Protein AF-A0A0J1IBG5-F1 (afdb_monomer)

Structure (mmCIF, N/CA/C/O backbone):
data_AF-A0A0J1IBG5-F1
#
_entry.id   AF-A0A0J1IBG5-F1
#
loop_
_atom_site.group_PDB
_atom_site.id
_atom_site.type_symbol
_atom_site.label_atom_id
_atom_site.label_alt_id
_atom_site.label_comp_id
_atom_site.label_asym_id
_atom_site.label_entity_id
_atom_site.label_seq_id
_atom_site.pdbx_PDB_ins_code
_atom_site.Cartn_x
_atom_site.Cartn_y
_atom_site.Cartn_z
_atom_site.occupancy
_atom_site.B_iso_or_equiv
_atom_site.auth_seq_id
_atom_site.auth_comp_id
_atom_site.auth_asym_id
_atom_site.auth_atom_id
_atom_site.pdbx_PDB_model_num
ATOM 1 N N . MET A 1 1 ? 32.475 -2.549 -9.356 1.00 56.16 1 MET A N 1
ATOM 2 C CA . MET A 1 1 ? 31.114 -1.977 -9.440 1.00 56.16 1 MET A CA 1
ATOM 3 C C . MET A 1 1 ? 31.208 -0.717 -10.282 1.00 56.16 1 MET A C 1
ATOM 5 O O . MET A 1 1 ? 31.954 0.177 -9.889 1.00 56.16 1 MET A O 1
ATOM 9 N N . LYS A 1 2 ? 30.618 -0.692 -11.485 1.00 68.44 2 LYS A N 1
ATOM 10 C CA . LYS A 1 2 ? 30.787 0.444 -12.408 1.00 68.44 2 LYS A CA 1
ATOM 11 C C . LYS A 1 2 ? 29.977 1.631 -11.880 1.00 68.44 2 LYS A C 1
ATOM 13 O O . LYS A 1 2 ? 28.939 1.453 -11.259 1.00 68.44 2 LYS A O 1
ATOM 18 N N . GLU A 1 3 ? 30.463 2.847 -12.093 1.00 68.50 3 GLU A N 1
ATOM 19 C CA . GLU A 1 3 ? 29.833 4.090 -11.615 1.00 68.50 3 GLU A CA 1
ATOM 20 C C . GLU A 1 3 ? 28.378 4.246 -12.105 1.00 68.50 3 GLU A C 1
ATOM 22 O O . GLU A 1 3 ? 27.511 4.722 -11.375 1.00 68.50 3 GLU A O 1
ATOM 27 N N . MET A 1 4 ? 28.099 3.706 -13.294 1.00 61.09 4 MET A N 1
ATOM 28 C CA . MET A 1 4 ? 26.768 3.578 -13.893 1.00 61.09 4 MET A CA 1
ATOM 29 C C . MET A 1 4 ? 25.803 2.727 -13.046 1.00 61.09 4 MET A C 1
ATOM 31 O O . MET A 1 4 ? 24.652 3.113 -12.877 1.00 61.09 4 MET A O 1
ATOM 35 N N . ASP A 1 5 ? 26.281 1.636 -12.430 1.00 73.75 5 ASP A N 1
ATOM 36 C CA . ASP A 1 5 ? 25.459 0.787 -11.553 1.00 73.75 5 ASP A CA 1
ATOM 37 C C . ASP A 1 5 ? 25.047 1.541 -10.283 1.00 73.75 5 ASP A C 1
ATOM 39 O O . ASP A 1 5 ? 23.931 1.382 -9.793 1.00 73.75 5 ASP A O 1
ATOM 43 N N . ARG A 1 6 ? 25.934 2.398 -9.752 1.00 76.19 6 ARG A N 1
ATOM 44 C CA . ARG A 1 6 ? 25.647 3.202 -8.554 1.00 76.19 6 ARG A CA 1
ATOM 45 C C . ARG A 1 6 ? 24.558 4.236 -8.805 1.00 76.19 6 ARG A C 1
ATOM 47 O O . ARG A 1 6 ? 23.672 4.368 -7.967 1.00 76.19 6 ARG A O 1
ATOM 54 N N . LYS A 1 7 ? 24.594 4.918 -9.952 1.00 76.19 7 LYS A N 1
ATOM 55 C CA . LYS A 1 7 ? 23.573 5.907 -10.319 1.00 76.19 7 LYS A CA 1
ATOM 56 C C . LYS A 1 7 ? 22.189 5.263 -10.456 1.00 76.19 7 LYS A C 1
ATOM 58 O O . LYS A 1 7 ? 21.232 5.742 -9.863 1.00 76.19 7 LYS A O 1
ATOM 63 N N . THR A 1 8 ? 22.102 4.117 -11.130 1.00 79.62 8 THR A N 1
ATOM 64 C CA . THR A 1 8 ? 20.835 3.384 -11.282 1.00 79.62 8 THR A CA 1
ATOM 65 C C . THR A 1 8 ? 20.303 2.822 -9.960 1.00 79.62 8 THR A C 1
ATOM 67 O O . THR A 1 8 ? 19.092 2.727 -9.771 1.00 79.62 8 THR A O 1
ATOM 70 N N . ILE A 1 9 ? 21.177 2.412 -9.035 1.00 77.06 9 ILE A N 1
ATOM 71 C CA . ILE A 1 9 ? 20.753 1.990 -7.691 1.00 77.06 9 ILE A CA 1
ATOM 72 C C . ILE A 1 9 ? 20.205 3.184 -6.903 1.00 77.06 9 ILE A C 1
ATOM 74 O O 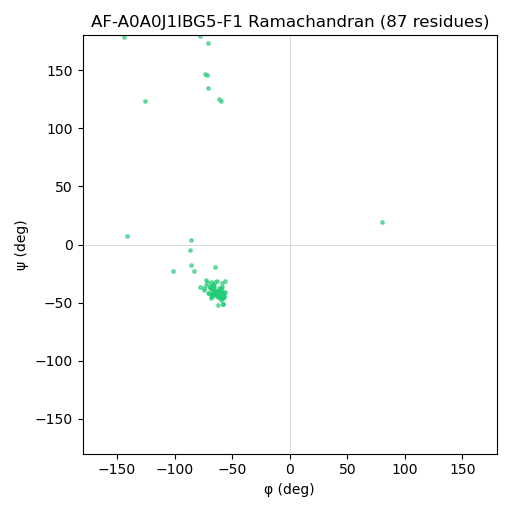. ILE A 1 9 ? 19.163 3.051 -6.267 1.00 77.06 9 ILE A O 1
ATOM 78 N N . GLN A 1 10 ? 20.870 4.337 -6.979 1.00 76.56 10 GLN A N 1
ATOM 79 C CA . GLN A 1 10 ? 20.442 5.560 -6.306 1.00 76.56 10 GLN A CA 1
ATOM 80 C C . GLN A 1 10 ? 19.049 6.007 -6.777 1.00 76.56 10 GLN A C 1
ATOM 82 O O . GLN A 1 10 ? 18.165 6.189 -5.947 1.00 76.56 10 GLN A O 1
ATOM 87 N N . GLU A 1 11 ? 18.818 6.048 -8.092 1.00 79.88 11 GLU A N 1
ATOM 88 C CA . GLU A 1 11 ? 17.514 6.393 -8.687 1.00 79.88 11 GLU A CA 1
ATOM 89 C C . GLU A 1 11 ? 16.393 5.444 -8.217 1.00 79.88 11 GLU A C 1
ATOM 91 O O . GLU A 1 11 ? 15.290 5.873 -7.891 1.00 79.88 11 GLU A O 1
ATOM 96 N N . LYS A 1 12 ? 16.668 4.134 -8.110 1.00 72.62 12 LYS A N 1
ATOM 97 C CA . LYS A 1 12 ? 15.689 3.161 -7.586 1.00 72.62 12 LYS A CA 1
ATOM 98 C C . LYS A 1 12 ? 15.354 3.402 -6.115 1.00 72.62 12 LYS A C 1
ATOM 100 O O . LYS A 1 12 ? 14.204 3.237 -5.718 1.00 72.62 12 LYS A O 1
ATOM 105 N N . LEU A 1 13 ? 16.351 3.746 -5.301 1.00 75.06 13 LEU A N 1
ATOM 106 C CA . LEU A 1 13 ? 16.151 4.031 -3.880 1.00 75.06 13 LEU A CA 1
ATOM 107 C C . LEU A 1 13 ? 15.370 5.331 -3.669 1.00 75.06 13 LEU A C 1
ATOM 109 O O . LEU A 1 13 ? 14.534 5.392 -2.770 1.00 75.06 13 LEU A O 1
ATOM 113 N N . GLU A 1 14 ? 15.620 6.343 -4.498 1.00 81.19 14 GLU A N 1
ATOM 114 C CA . GLU A 1 14 ? 14.874 7.604 -4.505 1.00 81.19 14 GLU A CA 1
ATOM 115 C C . GLU A 1 14 ? 13.403 7.366 -4.852 1.00 81.19 14 GLU A C 1
ATOM 117 O O . GLU A 1 14 ? 12.545 7.678 -4.026 1.00 81.19 14 GLU A O 1
ATOM 122 N N . ASN A 1 15 ? 13.114 6.672 -5.958 1.00 77.00 15 ASN A N 1
ATOM 123 C CA . ASN A 1 15 ? 11.742 6.319 -6.346 1.00 77.00 15 ASN A CA 1
ATOM 124 C C . ASN A 1 15 ? 11.005 5.533 -5.246 1.00 77.00 15 ASN A C 1
ATOM 126 O O . ASN A 1 15 ? 9.839 5.791 -4.947 1.00 77.00 15 ASN A O 1
ATOM 130 N N . PHE A 1 16 ? 11.691 4.592 -4.589 1.00 79.69 16 PHE A N 1
ATOM 131 C CA . PHE A 1 16 ? 11.106 3.829 -3.486 1.00 79.69 16 PHE A CA 1
ATOM 132 C C . PHE A 1 16 ? 10.823 4.694 -2.246 1.00 79.69 16 PHE A C 1
ATOM 134 O O . PHE A 1 16 ? 9.830 4.486 -1.544 1.00 79.69 16 PHE A O 1
ATOM 141 N N . ASN A 1 17 ? 11.685 5.667 -1.945 1.00 81.94 17 ASN A N 1
ATOM 142 C CA . ASN A 1 17 ? 11.458 6.597 -0.841 1.00 81.94 17 ASN A CA 1
ATOM 143 C C . ASN A 1 17 ? 10.302 7.555 -1.140 1.00 81.94 17 ASN A C 1
ATOM 145 O O . ASN A 1 17 ? 9.459 7.745 -0.266 1.00 81.94 17 ASN A O 1
ATOM 149 N N . GLU A 1 18 ? 10.212 8.080 -2.362 1.00 79.75 18 GLU A N 1
ATOM 150 C CA . GLU A 1 18 ? 9.077 8.894 -2.811 1.00 79.75 18 GLU A CA 1
ATOM 151 C C . GLU A 1 18 ? 7.759 8.129 -2.678 1.00 79.75 18 GLU A C 1
ATOM 153 O O . GLU A 1 18 ? 6.786 8.645 -2.123 1.00 79.75 18 GLU A O 1
ATOM 158 N N . PHE A 1 19 ? 7.755 6.860 -3.087 1.00 78.88 19 PHE A N 1
ATOM 159 C CA . PHE A 1 19 ? 6.605 5.980 -2.936 1.00 78.88 19 PHE A CA 1
ATOM 160 C C . PHE A 1 19 ? 6.172 5.820 -1.463 1.00 78.88 19 PHE A C 1
ATOM 162 O O . PHE A 1 19 ? 4.991 5.969 -1.133 1.00 78.88 19 PHE A O 1
ATOM 169 N N . LYS A 1 20 ? 7.114 5.584 -0.539 1.00 80.12 20 LYS A N 1
ATOM 170 C CA . LYS A 1 20 ? 6.804 5.517 0.903 1.00 80.12 20 LYS A CA 1
ATOM 171 C C . LYS A 1 20 ? 6.264 6.842 1.442 1.00 80.12 20 LYS A C 1
ATOM 173 O O . LYS A 1 20 ? 5.312 6.828 2.220 1.00 80.12 20 LYS A O 1
ATOM 178 N N . SER A 1 21 ? 6.838 7.973 1.032 1.00 80.62 21 SER A N 1
ATOM 179 C CA . SER A 1 21 ? 6.361 9.302 1.430 1.00 80.62 21 SER A CA 1
ATOM 180 C C . SER A 1 21 ? 4.939 9.563 0.936 1.00 80.62 21 SER A C 1
ATOM 182 O O . SER A 1 21 ? 4.106 10.049 1.702 1.00 80.62 21 SER A O 1
ATOM 184 N N . TYR A 1 22 ? 4.626 9.172 -0.302 1.00 76.19 22 TYR A N 1
ATOM 185 C CA . TYR A 1 22 ? 3.268 9.229 -0.833 1.00 76.19 22 TYR A CA 1
ATOM 186 C C . TYR A 1 22 ? 2.297 8.419 0.035 1.00 76.19 22 TYR A C 1
ATOM 188 O O . TYR A 1 22 ? 1.293 8.970 0.494 1.00 76.19 22 TYR A O 1
ATOM 196 N N . LEU A 1 23 ? 2.614 7.154 0.336 1.00 73.88 23 LEU A N 1
ATOM 197 C CA . LEU A 1 23 ? 1.779 6.319 1.207 1.00 73.88 23 LEU A CA 1
ATOM 198 C C . LEU A 1 23 ? 1.585 6.937 2.595 1.00 73.88 23 LEU A C 1
ATOM 200 O O . LEU A 1 23 ? 0.458 7.000 3.090 1.00 73.88 23 LEU A O 1
ATOM 204 N N . SER A 1 24 ? 2.671 7.417 3.205 1.00 76.38 24 SER A N 1
ATOM 205 C CA . SER A 1 24 ? 2.647 8.023 4.537 1.00 76.38 24 SER A CA 1
ATOM 206 C C . SER A 1 24 ? 1.734 9.249 4.566 1.00 76.38 24 SER A C 1
ATOM 208 O O . SER A 1 24 ? 0.843 9.323 5.410 1.00 76.38 24 SER A O 1
ATOM 210 N N . SER A 1 25 ? 1.825 10.125 3.556 1.00 73.88 25 SER A N 1
ATOM 211 C CA . SER A 1 25 ? 0.963 11.310 3.440 1.00 73.88 25 SER A CA 1
ATOM 212 C C . SER A 1 25 ? -0.531 10.962 3.377 1.00 73.88 25 SER A C 1
ATOM 214 O O . SER A 1 25 ? -1.364 11.658 3.956 1.00 73.88 25 SER A O 1
ATOM 216 N N . LYS A 1 26 ? -0.900 9.854 2.717 1.00 68.56 26 LYS A N 1
ATOM 217 C CA . LYS A 1 26 ? -2.298 9.402 2.639 1.00 68.56 26 LYS A CA 1
ATOM 218 C C . LYS A 1 26 ? -2.791 8.827 3.966 1.00 68.56 26 LYS A C 1
ATOM 220 O O . LYS A 1 26 ? -3.955 9.017 4.314 1.00 68.56 26 LYS A O 1
ATOM 225 N N . ILE A 1 27 ? -1.916 8.160 4.714 1.00 68.75 27 ILE A N 1
ATOM 226 C CA . ILE A 1 27 ? -2.224 7.594 6.033 1.00 68.75 27 ILE A CA 1
ATOM 227 C C . ILE A 1 27 ? -2.308 8.690 7.104 1.00 68.75 27 ILE A C 1
ATOM 229 O O . ILE A 1 27 ? -3.193 8.636 7.959 1.00 68.75 27 ILE A O 1
ATOM 233 N N . GLU A 1 28 ? -1.439 9.702 7.056 1.00 68.25 28 GLU A N 1
ATOM 234 C CA . GLU A 1 28 ? -1.455 10.844 7.979 1.00 68.25 28 GLU A CA 1
ATOM 235 C C . GLU A 1 28 ? -2.768 11.627 7.921 1.00 68.25 28 GLU A C 1
ATOM 237 O O . GLU A 1 28 ? -3.294 12.008 8.966 1.00 68.25 28 GLU A O 1
ATOM 242 N N . VAL A 1 29 ? -3.362 11.787 6.732 1.00 66.12 29 VAL A N 1
ATOM 243 C CA . VAL A 1 29 ? -4.704 12.381 6.590 1.00 66.12 29 VAL A CA 1
ATOM 244 C C . VAL A 1 29 ? -5.742 11.595 7.399 1.00 66.12 29 VAL A C 1
ATOM 246 O O . VAL A 1 29 ? -6.557 12.201 8.088 1.00 66.12 29 VAL A O 1
ATOM 249 N N . GLY A 1 30 ? -5.690 10.259 7.382 1.00 65.06 30 GLY A N 1
ATOM 250 C CA . GLY A 1 30 ? -6.574 9.414 8.192 1.00 65.06 30 GLY A CA 1
ATOM 251 C C . GLY A 1 30 ? -6.324 9.557 9.698 1.00 65.06 30 GLY A C 1
ATOM 252 O O . GLY A 1 30 ? -7.271 9.686 10.473 1.00 65.06 30 GLY A O 1
ATOM 253 N N . LYS A 1 31 ? -5.053 9.608 10.120 1.00 63.41 31 LYS A N 1
ATOM 254 C CA . LYS A 1 31 ? -4.676 9.802 11.534 1.00 63.41 31 LYS A CA 1
ATOM 255 C C . LYS A 1 31 ? -5.145 11.154 12.075 1.00 63.41 31 LYS A C 1
ATOM 257 O O . LYS A 1 31 ? -5.692 11.210 13.173 1.00 63.41 31 LYS A O 1
ATOM 262 N N . ASN A 1 32 ? -4.980 12.224 11.297 1.00 64.25 32 ASN A N 1
ATOM 263 C CA . ASN A 1 32 ? -5.373 13.584 11.681 1.00 64.25 32 ASN A CA 1
ATOM 264 C C . ASN A 1 32 ? -6.892 13.743 11.856 1.00 64.25 32 ASN A C 1
ATOM 266 O O . ASN A 1 32 ? -7.337 14.660 12.541 1.00 64.25 32 ASN A O 1
ATOM 270 N N . LEU A 1 33 ? -7.687 12.834 11.285 1.00 66.31 33 LEU A N 1
ATOM 271 C CA . LEU A 1 33 ? -9.136 12.761 11.480 1.00 66.31 33 LEU A CA 1
ATOM 272 C C . LEU A 1 33 ? -9.547 11.943 12.723 1.00 66.31 33 LEU A C 1
ATOM 274 O O . LEU A 1 33 ? -10.739 11.754 12.952 1.00 66.31 33 LEU A O 1
ATOM 278 N N . GLY A 1 34 ? -8.590 11.467 13.532 1.00 65.12 34 GLY A N 1
ATOM 279 C CA . GLY A 1 34 ? -8.851 10.733 14.777 1.00 65.12 34 GLY A CA 1
ATOM 280 C C . GLY A 1 34 ? -9.189 9.252 14.587 1.00 65.12 34 GLY A C 1
ATOM 281 O O . GLY A 1 34 ? -9.783 8.648 15.477 1.00 65.12 34 GLY A O 1
ATOM 282 N N . MET A 1 35 ? -8.836 8.671 13.436 1.00 72.81 35 MET A N 1
ATOM 283 C CA . MET A 1 35 ? -9.138 7.274 13.117 1.00 72.81 35 MET A CA 1
ATOM 284 C C . MET A 1 35 ? -8.295 6.287 13.938 1.00 72.81 35 MET A C 1
ATOM 286 O O . MET A 1 35 ? -7.073 6.425 14.033 1.00 72.81 35 MET A O 1
ATOM 290 N N . ASP A 1 36 ? -8.935 5.251 14.485 1.00 68.75 36 ASP A N 1
ATOM 291 C CA . ASP A 1 36 ? -8.250 4.124 15.123 1.00 68.75 36 ASP A CA 1
ATOM 292 C C . ASP A 1 36 ? -7.534 3.215 14.097 1.00 68.75 36 ASP A C 1
ATOM 294 O O . ASP A 1 36 ? -7.643 3.385 12.881 1.00 68.75 36 ASP A O 1
ATOM 298 N N . LYS A 1 37 ? -6.759 2.228 14.569 1.00 62.41 37 LYS A N 1
ATOM 299 C CA . LYS A 1 37 ? -5.968 1.336 13.694 1.00 62.41 37 LYS A CA 1
ATOM 300 C C . LYS A 1 37 ? -6.814 0.556 12.682 1.00 62.41 37 LYS A C 1
ATOM 302 O O . LYS A 1 37 ? -6.332 0.285 11.584 1.00 62.41 37 LYS A O 1
ATOM 307 N N . GLU A 1 38 ? -8.041 0.188 13.031 1.00 66.19 38 GLU A N 1
ATOM 308 C CA . GLU A 1 38 ? -8.929 -0.565 12.145 1.00 66.19 38 GLU A CA 1
ATOM 309 C C . GLU A 1 38 ? -9.558 0.358 11.093 1.00 66.19 38 GLU A C 1
ATOM 311 O O . GLU A 1 38 ? -9.663 0.008 9.916 1.00 66.19 38 GLU A O 1
ATOM 316 N N . GLN A 1 39 ? -9.876 1.590 11.482 1.00 67.25 39 GLN A N 1
ATOM 317 C CA . GLN A 1 39 ? -10.306 2.652 10.578 1.00 67.25 39 GLN A CA 1
ATOM 318 C C . GLN A 1 39 ? -9.182 3.090 9.624 1.00 67.25 39 GLN A C 1
ATOM 320 O O . GLN A 1 39 ? -9.441 3.348 8.445 1.00 67.25 39 GLN A O 1
ATOM 325 N N . LEU A 1 40 ? -7.926 3.099 10.083 1.00 65.12 40 LEU A N 1
ATOM 326 C CA . LEU A 1 40 ? -6.749 3.315 9.236 1.00 65.12 40 LEU A CA 1
ATOM 327 C C . LEU A 1 40 ? -6.556 2.176 8.232 1.00 65.12 40 LEU A C 1
ATOM 329 O O . LEU A 1 40 ? -6.268 2.454 7.072 1.00 65.12 40 LEU A O 1
ATOM 333 N N . ALA A 1 41 ? -6.769 0.919 8.629 1.00 62.56 41 ALA A N 1
ATOM 334 C CA . ALA A 1 41 ? -6.710 -0.222 7.714 1.00 62.56 41 ALA A CA 1
ATOM 335 C C . ALA A 1 41 ? -7.797 -0.147 6.627 1.00 62.56 41 ALA A C 1
ATOM 337 O O . ALA A 1 41 ? -7.488 -0.283 5.446 1.00 62.56 41 ALA A O 1
ATOM 338 N N . LYS A 1 42 ? -9.041 0.190 6.994 1.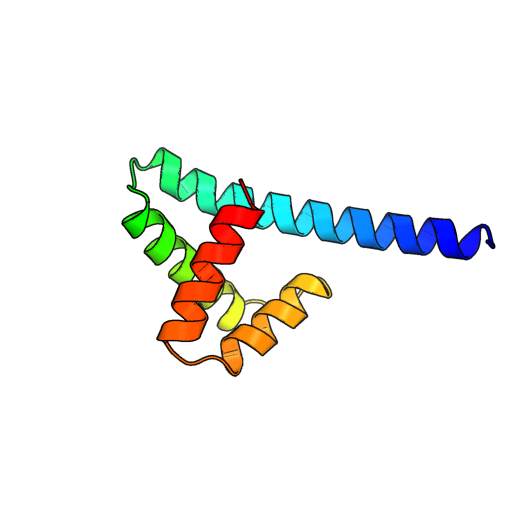00 64.56 42 LYS A N 1
ATOM 339 C CA . LYS A 1 42 ? -10.133 0.440 6.029 1.00 64.56 42 LYS A CA 1
ATOM 340 C C . LYS A 1 42 ? -9.855 1.643 5.121 1.00 64.56 42 LYS A C 1
ATOM 342 O O . LYS A 1 42 ? -10.280 1.684 3.968 1.00 64.56 42 LYS A O 1
ATOM 347 N N . SER A 1 43 ? -9.129 2.641 5.621 1.00 62.88 43 SER A N 1
ATOM 348 C CA . SER A 1 43 ? -8.697 3.792 4.819 1.00 62.88 43 SER A CA 1
ATOM 349 C C . SER A 1 43 ? -7.553 3.422 3.876 1.00 62.88 43 SER A C 1
ATOM 351 O O . SER A 1 43 ? -7.552 3.853 2.727 1.00 62.88 43 SER A O 1
ATOM 353 N N . ALA A 1 44 ? -6.630 2.562 4.308 1.00 63.50 44 ALA A N 1
ATOM 354 C CA . ALA A 1 44 ? -5.584 1.993 3.468 1.00 63.50 44 ALA A CA 1
ATOM 355 C C . ALA A 1 44 ? -6.158 1.077 2.379 1.00 63.50 44 ALA A C 1
ATOM 357 O O . ALA A 1 44 ? -5.688 1.136 1.249 1.00 63.50 44 ALA A O 1
ATOM 358 N N . GLU A 1 45 ? -7.223 0.321 2.658 1.00 61.53 45 GLU A N 1
ATOM 359 C CA . GLU A 1 45 ? -7.992 -0.390 1.627 1.00 61.53 45 GLU A CA 1
ATOM 360 C C . GLU A 1 45 ? -8.607 0.563 0.604 1.00 61.53 45 GLU A C 1
ATOM 362 O O . GLU A 1 45 ? -8.587 0.272 -0.587 1.00 61.53 45 GLU A O 1
ATOM 367 N N . LYS A 1 46 ? -9.116 1.726 1.032 1.00 62.69 46 LYS A N 1
ATOM 368 C CA . LYS A 1 46 ? -9.604 2.757 0.104 1.00 62.69 46 LYS A CA 1
ATOM 369 C C . LYS A 1 46 ? -8.476 3.397 -0.704 1.00 62.69 46 LYS A C 1
ATOM 371 O O . LYS A 1 46 ? -8.682 3.661 -1.881 1.00 62.69 46 LYS A O 1
ATOM 376 N N . VAL A 1 47 ? -7.299 3.629 -0.119 1.00 59.75 47 VAL A N 1
ATOM 377 C CA . VAL A 1 47 ? -6.121 4.171 -0.826 1.00 59.75 47 VAL A CA 1
ATOM 378 C C . VAL A 1 47 ? -5.572 3.156 -1.829 1.00 59.75 47 VAL A C 1
ATOM 380 O O . VAL A 1 47 ? -5.309 3.504 -2.976 1.00 59.75 47 VAL A O 1
ATOM 383 N N . ALA A 1 48 ? -5.462 1.890 -1.437 1.00 57.59 48 ALA A N 1
ATOM 384 C CA . ALA A 1 48 ? -5.038 0.815 -2.322 1.00 57.59 48 ALA A CA 1
ATOM 385 C C . ALA A 1 48 ? -6.100 0.499 -3.392 1.00 57.59 48 ALA A C 1
ATOM 387 O O . ALA A 1 48 ? -5.764 0.296 -4.554 1.00 57.59 48 ALA A O 1
ATOM 388 N N . GLY A 1 49 ? -7.387 0.585 -3.049 1.00 57.84 49 GLY A N 1
ATOM 389 C CA . GLY A 1 49 ? -8.496 0.549 -4.003 1.00 57.84 49 GLY A CA 1
ATOM 390 C C . GLY A 1 49 ? -8.516 1.750 -4.956 1.00 57.84 49 GLY A C 1
ATOM 391 O O . GLY A 1 49 ? -8.899 1.603 -6.112 1.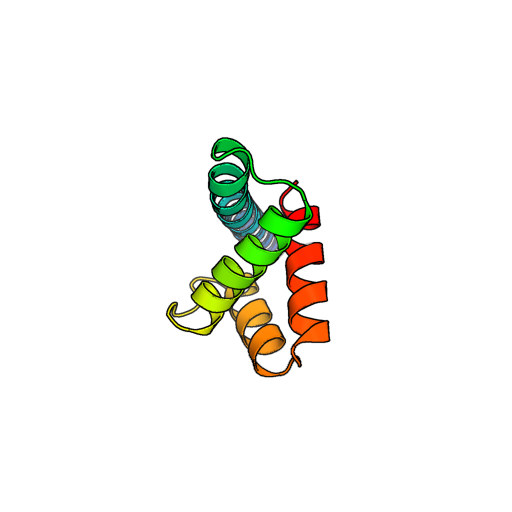00 57.84 49 GLY A O 1
ATOM 392 N N . TYR A 1 50 ? -8.065 2.928 -4.516 1.00 53.84 50 TYR A N 1
ATOM 393 C CA . TYR A 1 50 ? -7.897 4.112 -5.362 1.00 53.84 50 TYR A CA 1
ATOM 394 C C . TYR A 1 50 ? -6.716 3.950 -6.335 1.00 53.84 50 TYR A C 1
ATOM 396 O O . TYR A 1 50 ? -6.864 4.254 -7.518 1.00 53.84 50 TYR A O 1
ATOM 404 N N . LEU A 1 51 ? -5.591 3.387 -5.874 1.00 56.41 51 LEU A N 1
ATOM 405 C CA . LEU A 1 51 ? -4.458 2.990 -6.726 1.00 56.41 51 LEU A CA 1
ATOM 406 C C . LEU A 1 51 ? -4.857 1.918 -7.755 1.00 56.41 51 LEU A C 1
ATOM 408 O O . LEU A 1 51 ? -4.422 1.960 -8.905 1.00 56.41 51 LEU A O 1
ATOM 412 N N . ALA A 1 52 ? -5.717 0.977 -7.363 1.00 55.22 52 ALA A N 1
ATOM 413 C CA . ALA A 1 52 ? -6.194 -0.081 -8.245 1.00 55.22 52 ALA A CA 1
ATOM 414 C C . ALA A 1 52 ? -7.179 0.409 -9.318 1.00 55.22 52 ALA A C 1
ATOM 416 O O . ALA A 1 52 ? -7.193 -0.149 -10.413 1.00 55.22 52 ALA A O 1
ATOM 417 N N . ASN A 1 53 ? -7.995 1.425 -9.015 1.00 55.31 53 ASN A N 1
ATOM 418 C CA . ASN A 1 53 ? -9.104 1.829 -9.883 1.00 55.31 53 ASN A CA 1
ATOM 419 C C . ASN A 1 53 ? -8.842 3.069 -10.756 1.00 55.31 53 ASN A C 1
ATOM 421 O O . ASN A 1 53 ? -9.539 3.208 -11.753 1.00 55.31 53 ASN A O 1
ATOM 425 N N . ASN A 1 54 ? -7.910 3.974 -10.414 1.00 51.59 54 ASN A N 1
ATOM 426 C CA . ASN A 1 54 ? -7.868 5.307 -11.051 1.00 51.59 54 ASN A CA 1
ATOM 427 C C . ASN A 1 54 ? -6.477 5.899 -11.361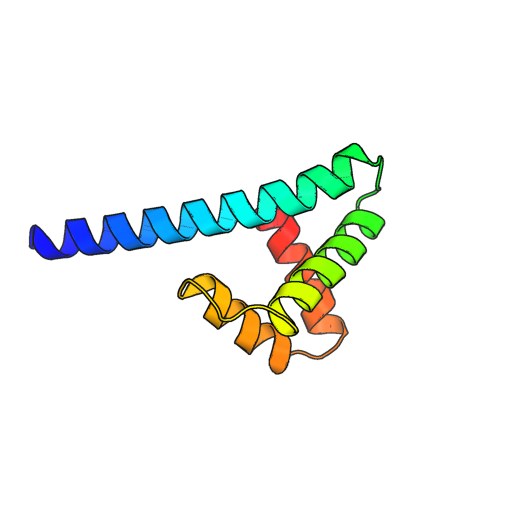 1.00 51.59 54 ASN A C 1
ATOM 429 O O . ASN A 1 54 ? -6.412 7.061 -11.760 1.00 51.59 54 ASN A O 1
ATOM 433 N N . ALA A 1 55 ? -5.368 5.168 -11.205 1.00 56.06 55 ALA A N 1
ATOM 434 C CA . ALA A 1 55 ? -4.034 5.711 -11.488 1.00 56.06 55 ALA A CA 1
ATOM 435 C C . ALA A 1 55 ? -3.256 4.835 -12.482 1.00 56.06 55 ALA A C 1
ATOM 437 O O . ALA A 1 55 ? -3.038 3.649 -12.231 1.00 56.06 55 ALA A O 1
ATOM 438 N N . GLU A 1 56 ? -2.808 5.419 -13.599 1.00 64.56 56 GLU A N 1
ATOM 439 C CA . GLU A 1 56 ? -1.674 4.862 -14.343 1.00 64.56 56 GLU A CA 1
ATOM 440 C C . GLU A 1 56 ? -0.462 4.853 -13.400 1.00 64.56 56 GLU A C 1
ATOM 442 O O . GLU A 1 56 ? -0.126 5.917 -12.863 1.00 64.56 56 GLU A O 1
ATOM 447 N N . PRO A 1 57 ? 0.176 3.694 -13.156 1.00 73.75 57 PRO A N 1
ATOM 448 C CA . PRO A 1 57 ? 1.302 3.620 -12.237 1.00 73.75 57 PRO A CA 1
ATOM 449 C C . PRO A 1 57 ? 2.443 4.511 -12.737 1.00 73.75 57 PRO A C 1
ATOM 451 O O . PRO A 1 57 ? 2.899 4.368 -13.871 1.00 73.75 57 PRO A O 1
ATOM 454 N N . GLN A 1 58 ? 2.907 5.429 -11.890 1.00 74.56 58 GLN A N 1
ATOM 455 C CA . GLN A 1 58 ? 3.954 6.399 -12.231 1.00 74.56 58 GLN A CA 1
ATOM 456 C C . GLN A 1 58 ? 5.362 5.823 -12.024 1.00 74.56 58 GLN A C 1
ATOM 458 O O . GLN A 1 58 ? 6.341 6.338 -12.562 1.00 74.56 58 GLN A O 1
ATOM 463 N N . ASN A 1 59 ? 5.477 4.733 -11.261 1.00 76.75 59 ASN A N 1
ATOM 464 C CA . ASN A 1 59 ? 6.724 4.016 -11.013 1.00 76.75 59 ASN A CA 1
ATOM 465 C C . ASN A 1 59 ? 6.496 2.494 -10.914 1.00 76.75 59 ASN A C 1
ATOM 467 O O . ASN A 1 59 ? 5.383 1.977 -11.048 1.00 76.75 59 ASN A O 1
ATOM 471 N N . ARG A 1 60 ? 7.587 1.748 -10.711 1.00 83.38 60 ARG A N 1
ATOM 472 C CA . ARG A 1 60 ? 7.574 0.277 -10.703 1.00 83.38 60 ARG A CA 1
ATOM 473 C C . ARG A 1 60 ? 6.913 -0.286 -9.444 1.00 83.38 60 ARG A C 1
ATOM 475 O O . ARG A 1 60 ? 6.321 -1.360 -9.503 1.00 83.38 60 ARG A O 1
ATOM 482 N N . GLU A 1 61 ? 7.017 0.424 -8.330 1.00 82.62 61 GLU A N 1
ATOM 483 C CA . GLU A 1 61 ? 6.449 0.076 -7.031 1.00 82.62 61 GLU A CA 1
ATOM 484 C C . GLU A 1 61 ? 4.916 0.152 -7.069 1.00 82.62 61 GLU A C 1
ATOM 486 O O . GLU A 1 61 ? 4.235 -0.790 -6.661 1.00 82.62 61 GLU A O 1
ATOM 491 N N . GLU A 1 62 ? 4.372 1.227 -7.641 1.00 76.69 62 GLU A N 1
ATOM 492 C CA . GLU A 1 62 ? 2.939 1.401 -7.884 1.00 76.69 62 GLU A CA 1
ATOM 493 C C . GLU A 1 62 ? 2.402 0.343 -8.850 1.00 76.69 62 GLU A C 1
ATOM 495 O O . GLU A 1 62 ? 1.357 -0.253 -8.583 1.00 76.69 62 GLU A O 1
ATOM 500 N N . ALA A 1 63 ? 3.140 0.045 -9.928 1.00 83.00 63 ALA A N 1
ATOM 501 C CA . ALA A 1 63 ? 2.767 -1.005 -10.875 1.00 83.00 63 ALA A CA 1
ATOM 502 C C . ALA A 1 63 ? 2.703 -2.385 -10.198 1.00 83.00 63 ALA A C 1
ATOM 504 O O . ALA A 1 63 ? 1.731 -3.118 -10.372 1.00 83.00 63 ALA A O 1
ATOM 505 N N . LEU A 1 64 ? 3.706 -2.728 -9.381 1.00 85.44 64 LEU A N 1
ATOM 506 C CA . LEU A 1 64 ? 3.728 -3.985 -8.632 1.00 85.44 64 LEU A CA 1
ATOM 507 C C . LEU A 1 64 ? 2.524 -4.099 -7.693 1.00 85.44 64 LEU A C 1
ATOM 509 O O . LEU A 1 64 ? 1.871 -5.141 -7.647 1.00 85.44 64 LEU A O 1
ATOM 513 N N . LEU A 1 65 ? 2.221 -3.038 -6.946 1.00 82.75 65 LEU A N 1
ATOM 514 C CA . LEU A 1 65 ? 1.090 -3.048 -6.025 1.00 82.75 65 LEU A CA 1
ATOM 515 C C . LEU A 1 65 ? -0.244 -3.160 -6.745 1.00 82.75 65 LEU A C 1
ATOM 517 O O . LEU A 1 65 ? -1.117 -3.882 -6.270 1.00 82.75 65 LEU A O 1
ATOM 521 N N . GLN A 1 66 ? -0.391 -2.498 -7.892 1.00 81.94 66 GLN A N 1
ATOM 522 C CA . GLN A 1 66 ? -1.590 -2.611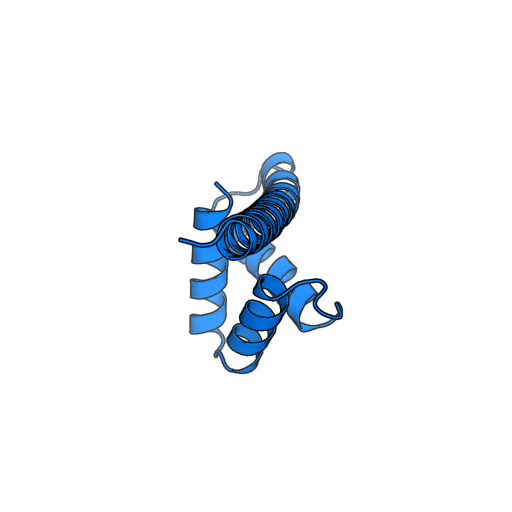 -8.708 1.00 81.94 66 GLN A CA 1
ATOM 523 C C . GLN A 1 66 ? -1.814 -4.060 -9.168 1.00 81.94 66 GLN A C 1
ATOM 525 O O . GLN A 1 66 ? -2.926 -4.573 -9.042 1.00 81.94 66 GLN A O 1
ATOM 530 N N . GLU A 1 67 ? -0.772 -4.744 -9.642 1.00 86.62 67 GLU A N 1
ATOM 531 C CA . GLU A 1 67 ? -0.874 -6.145 -10.067 1.00 86.62 67 GLU A CA 1
ATOM 532 C C . GLU A 1 67 ? -1.171 -7.091 -8.894 1.00 86.62 67 GLU A C 1
ATOM 534 O O . GLU A 1 67 ? -2.078 -7.917 -8.996 1.00 86.62 67 GLU A O 1
ATOM 539 N N . LEU A 1 68 ? -0.498 -6.925 -7.746 1.00 87.44 68 LEU A N 1
ATOM 540 C CA . LEU A 1 68 ? -0.789 -7.700 -6.529 1.00 87.44 68 LEU A CA 1
ATOM 541 C C . LEU A 1 68 ? -2.233 -7.496 -6.052 1.00 87.44 68 LEU A C 1
ATOM 543 O O . LEU A 1 68 ? -2.900 -8.446 -5.642 1.00 87.44 68 LEU A O 1
ATOM 547 N N . TRP A 1 69 ? -2.736 -6.264 -6.135 1.00 83.50 69 TRP A N 1
ATOM 548 C CA . TRP A 1 69 ? -4.107 -5.946 -5.759 1.00 83.50 69 TRP A CA 1
ATOM 549 C C . TRP A 1 69 ? -5.122 -6.580 -6.713 1.00 83.50 69 TRP A C 1
ATOM 551 O O . TRP A 1 69 ? -6.114 -7.146 -6.257 1.00 83.50 69 TRP A O 1
ATOM 561 N N . LYS A 1 70 ? -4.878 -6.536 -8.031 1.00 83.44 70 LYS A N 1
ATOM 562 C CA . LYS A 1 70 ? -5.762 -7.145 -9.041 1.00 83.44 70 LYS A CA 1
ATOM 563 C C . LYS A 1 70 ? -5.942 -8.645 -8.810 1.00 83.44 70 LYS A C 1
ATOM 565 O O . LYS A 1 70 ? -7.076 -9.116 -8.864 1.00 83.44 70 LYS A O 1
ATOM 570 N N . VAL A 1 71 ? -4.860 -9.371 -8.515 1.00 90.38 71 VAL A N 1
ATOM 571 C CA . VAL A 1 71 ? -4.899 -10.837 -8.346 1.00 90.38 71 VAL A CA 1
ATOM 572 C C . VAL A 1 71 ? -5.341 -11.295 -6.955 1.00 90.38 71 VAL A C 1
ATOM 574 O O . VAL A 1 71 ? -5.818 -12.418 -6.824 1.00 90.38 71 VAL A O 1
ATOM 577 N N . GLY A 1 72 ? -5.196 -10.449 -5.930 1.00 86.81 72 GLY A N 1
ATOM 578 C CA . GLY A 1 72 ? -5.554 -10.800 -4.556 1.00 86.81 72 GLY A CA 1
ATOM 579 C C . GLY A 1 72 ? -7.064 -10.873 -4.319 1.00 86.81 72 GLY A C 1
ATOM 580 O O . GLY A 1 72 ? -7.835 -10.089 -4.879 1.00 86.81 72 GLY A O 1
ATOM 581 N N . ASN A 1 73 ? -7.491 -11.781 -3.445 1.00 86.44 73 ASN A N 1
ATOM 582 C CA . ASN A 1 73 ? -8.851 -11.814 -2.902 1.00 86.44 73 ASN A CA 1
ATOM 583 C C . ASN A 1 73 ? -9.051 -10.754 -1.791 1.00 86.44 73 ASN A C 1
ATOM 585 O O . ASN A 1 73 ? -8.137 -9.999 -1.461 1.00 86.44 73 ASN A O 1
ATOM 589 N N . GLU A 1 74 ? -10.254 -10.662 -1.218 1.00 81.31 74 GLU A N 1
ATOM 590 C CA . GLU A 1 74 ? -10.583 -9.664 -0.183 1.00 81.31 74 GLU A CA 1
ATOM 591 C C . GLU A 1 74 ? -9.665 -9.748 1.048 1.00 81.31 74 GLU A C 1
ATOM 593 O O . GLU A 1 74 ? -9.127 -8.735 1.491 1.00 81.31 74 GLU A O 1
ATOM 598 N N . GLU A 1 75 ? -9.407 -10.954 1.555 1.00 85.69 75 GLU A N 1
ATOM 599 C CA . GLU A 1 75 ? -8.550 -11.167 2.724 1.00 85.69 75 GLU A CA 1
ATOM 600 C C . GLU A 1 75 ? -7.083 -10.801 2.435 1.00 85.69 75 GLU A C 1
ATOM 602 O O . GLU A 1 75 ? -6.400 -10.191 3.262 1.00 85.69 75 GLU A O 1
ATOM 607 N N . GLU A 1 76 ? -6.586 -11.147 1.247 1.00 89.81 76 GLU A N 1
ATOM 608 C CA . GLU A 1 76 ? -5.224 -10.834 0.807 1.00 89.81 76 GLU A CA 1
ATOM 609 C C . GLU A 1 76 ? -5.027 -9.331 0.609 1.00 89.81 76 GLU A C 1
ATOM 611 O O . GLU A 1 76 ? -4.023 -8.778 1.063 1.00 89.81 76 GLU A O 1
ATOM 616 N N . ARG A 1 77 ? -6.005 -8.652 0.002 1.00 81.94 77 ARG A N 1
ATOM 617 C CA . ARG A 1 77 ? -6.026 -7.189 -0.142 1.00 81.94 77 ARG A CA 1
ATOM 618 C C . ARG A 1 77 ? -6.056 -6.497 1.218 1.00 81.94 77 ARG A C 1
ATOM 620 O O . ARG A 1 77 ? -5.282 -5.564 1.435 1.00 81.94 77 ARG A O 1
ATOM 627 N N . HIS A 1 78 ? -6.861 -6.998 2.157 1.00 78.75 78 HIS A N 1
ATOM 628 C CA . HIS A 1 78 ? -6.899 -6.496 3.531 1.00 78.75 78 HIS A CA 1
ATOM 629 C C . HIS A 1 78 ? -5.519 -6.597 4.196 1.00 78.75 78 HIS A C 1
ATOM 631 O O . HIS A 1 78 ? -4.971 -5.613 4.700 1.00 78.75 78 HIS A O 1
ATOM 637 N N . LYS A 1 79 ? -4.893 -7.779 4.144 1.00 86.06 79 LYS A N 1
ATOM 638 C CA . LYS A 1 79 ? -3.549 -8.016 4.700 1.00 86.06 79 LYS A CA 1
ATOM 639 C C . LYS A 1 79 ? -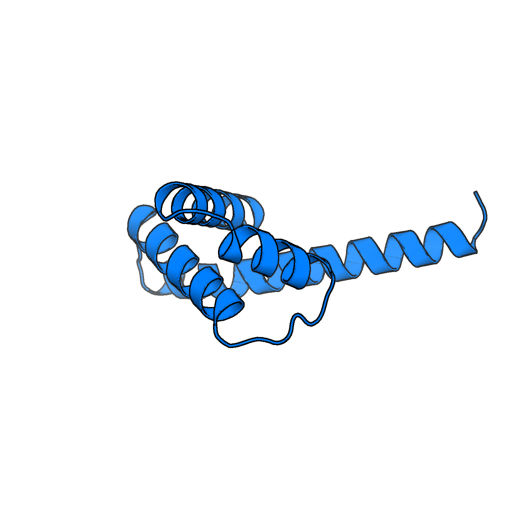2.475 -7.164 4.017 1.00 86.06 79 LYS A C 1
ATOM 641 O O . LYS A 1 79 ? -1.602 -6.630 4.705 1.00 86.06 79 LYS A O 1
ATOM 646 N N . LEU A 1 80 ? -2.544 -6.998 2.697 1.00 84.50 80 LEU A N 1
ATOM 647 C CA . LEU A 1 80 ? -1.644 -6.132 1.937 1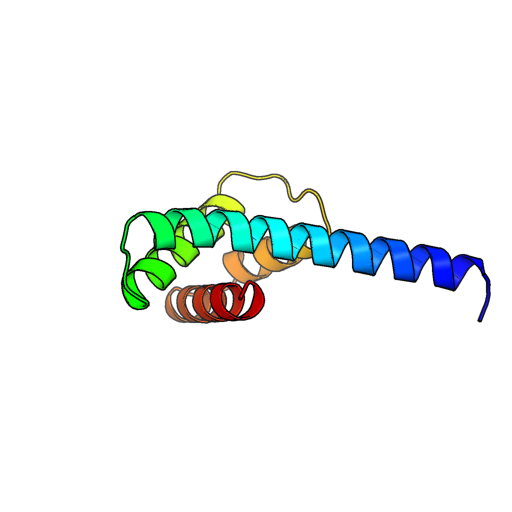.00 84.50 80 LEU A CA 1
ATOM 648 C C . LEU A 1 80 ? -1.780 -4.670 2.382 1.00 84.50 80 LEU A C 1
ATOM 650 O O . LEU A 1 80 ? -0.768 -4.025 2.648 1.00 84.50 80 LEU A O 1
ATOM 654 N N . ALA A 1 81 ? -3.005 -4.172 2.569 1.00 78.94 81 ALA A N 1
ATOM 655 C CA . ALA A 1 81 ? -3.248 -2.829 3.094 1.00 78.94 81 ALA A CA 1
ATOM 656 C C . ALA A 1 81 ? -2.613 -2.632 4.484 1.00 78.94 81 ALA A C 1
ATOM 658 O O . ALA A 1 81 ? -1.922 -1.638 4.710 1.00 78.94 81 ALA A O 1
ATOM 659 N N . HIS A 1 82 ? -2.742 -3.608 5.392 1.00 80.75 82 HIS A N 1
ATOM 660 C CA . HIS A 1 82 ? -2.060 -3.573 6.698 1.00 80.75 82 HIS A CA 1
ATOM 661 C C . HIS A 1 82 ? -0.535 -3.506 6.574 1.00 80.75 82 HIS A C 1
ATOM 663 O O . HIS A 1 82 ? 0.116 -2.796 7.343 1.00 80.75 82 HIS A O 1
ATOM 669 N N . MET A 1 83 ? 0.053 -4.236 5.625 1.00 86.19 83 MET A N 1
ATOM 670 C CA . MET A 1 83 ? 1.497 -4.190 5.384 1.00 86.19 83 MET A CA 1
ATOM 671 C C . MET A 1 83 ? 1.943 -2.827 4.851 1.00 86.19 83 MET A C 1
ATOM 673 O O . MET A 1 83 ? 2.958 -2.313 5.313 1.00 86.19 83 MET A O 1
ATOM 677 N N . LEU A 1 84 ? 1.168 -2.206 3.958 1.00 79.31 84 LEU A N 1
ATOM 678 C CA . LEU A 1 84 ? 1.442 -0.855 3.454 1.00 79.31 84 LEU A CA 1
ATOM 679 C C . LEU A 1 84 ? 1.381 0.196 4.569 1.00 79.31 84 LEU A C 1
ATOM 681 O O . LEU A 1 84 ? 2.245 1.066 4.634 1.00 79.31 84 LEU A O 1
ATOM 685 N N . VAL A 1 85 ? 0.424 0.074 5.495 1.00 75.75 85 VAL A N 1
ATOM 686 C CA . VAL A 1 85 ? 0.341 0.949 6.678 1.00 75.75 85 VAL A CA 1
ATOM 687 C C . VAL A 1 85 ? 1.571 0.815 7.571 1.00 75.75 85 VAL A C 1
ATOM 689 O O . VAL A 1 85 ? 2.080 1.814 8.072 1.00 75.75 85 VAL A O 1
ATOM 692 N N . LYS A 1 86 ? 2.065 -0.411 7.774 1.00 81.56 86 LYS A N 1
ATOM 693 C CA . LYS A 1 86 ? 3.289 -0.656 8.551 1.00 81.56 86 LYS A CA 1
ATOM 694 C C . LYS A 1 86 ? 4.542 -0.153 7.838 1.00 81.56 86 LYS A C 1
ATOM 696 O O . LYS A 1 86 ? 5.442 0.323 8.510 1.00 81.56 86 LYS A O 1
ATOM 701 N N . LEU A 1 87 ? 4.597 -0.272 6.511 1.00 80.81 87 LEU A N 1
ATOM 702 C CA . LEU A 1 87 ? 5.721 0.175 5.683 1.00 80.81 87 LEU A CA 1
ATOM 703 C C . LEU A 1 87 ? 5.853 1.705 5.640 1.00 80.81 87 LEU A C 1
ATOM 705 O O . LEU A 1 87 ? 6.957 2.221 5.497 1.00 80.81 87 LEU A O 1
ATOM 709 N N . ALA A 1 88 ? 4.727 2.411 5.714 1.00 73.56 88 ALA A N 1
ATOM 710 C CA . ALA A 1 88 ? 4.659 3.868 5.654 1.00 73.56 88 ALA A CA 1
ATOM 711 C C . ALA A 1 88 ? 4.836 4.570 7.017 1.00 73.56 88 ALA A C 1
ATOM 713 O O . ALA A 1 88 ? 4.841 5.804 7.059 1.00 73.56 88 ALA A O 1
ATOM 714 N N . ASN A 1 89 ? 4.931 3.796 8.106 1.00 65.94 89 ASN A N 1
ATOM 715 C CA . ASN A 1 89 ? 5.226 4.266 9.464 1.00 65.94 89 ASN A CA 1
ATOM 716 C C . ASN A 1 89 ? 6.720 4.200 9.780 1.00 65.94 89 ASN A C 1
ATOM 718 O O . ASN A 1 89 ? 7.398 3.277 9.278 1.00 65.94 89 ASN A O 1
#

Organism: Niallia circulans (NCBI:txid1397)

Secondary structure (DSSP, 8-state):
--HHHHHHHHHHHHHHHHHHHHHHHHHHHHHHTT--HHHHHHHHHHHHHHHHHH---SSHHHHHHHHHHHH--HHHHHHHHHHHHHHT-

Nearest PDB structures (foldseek):
  7xgg-assembly2_F  TM=3.893E-01  e=2.869E+00  Homo sapiens
  4i1q-assembly1_B  TM=3.576E-01  e=8.289E+00  Homo sapiens

Sequence (89 aa):
MKEMDRKTIQEKLENFNEFKSYLSSKIEVGKNLGMDKEQLAKSAEKVAGYLANNAEPQNREEALLQELWKVGNEEERHKLAHMLVKLAN

Radius of gyration: 14.67 Å; Cα contacts (8 Å, |Δi|>4): 53; chains: 1; bounding box: 42×25×30 Å

pLDDT: mean 73.27, std 9.75, range [51.59, 90.38]

Solvent-accessible surface area (backbone atoms only — not comparable to full-atom values): 4954 Å² total; per-residue (Å²): 135,59,72,70,58,55,53,58,50,50,53,52,52,49,54,51,49,53,50,37,52,54,52,26,57,61,50,49,58,44,49,77,72,71,46,50,76,67,54,41,36,57,47,33,41,51,51,53,49,44,49,60,73,75,51,84,59,89,49,72,68,51,42,51,51,34,53,53,50,72,74,39,54,73,69,52,40,51,53,50,23,48,50,50,56,59,67,35,100

InterPro domains:
  IPR021637 Protein of unknown function DUF3243 [PF11588] (13-88)
  IPR038292 YmfJ/YflH superfamily [G3DSA:1.10.76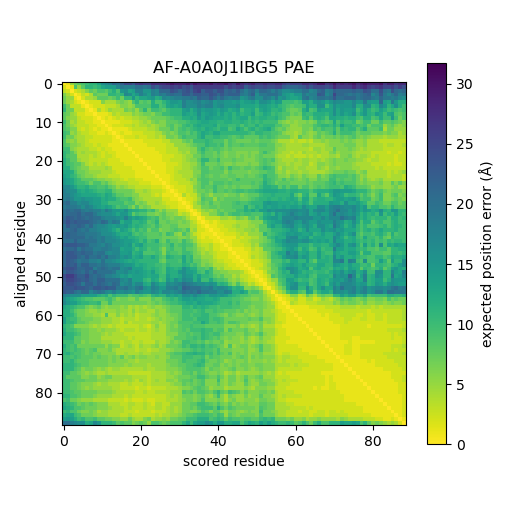0.20] (8-89)

Mean predicted aligned error: 8.39 Å

Foldseek 3Di:
DDPVVVVVVVVVVVVVVVVLQVLLVQLVVQVVVVDDPVSSLVSLL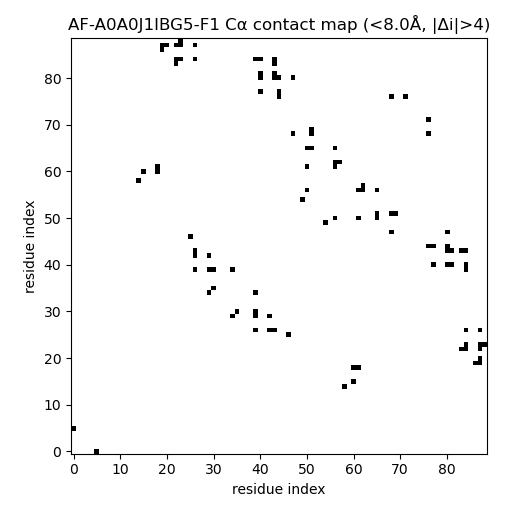VVLVCLLPPDDDPDPVSVVSNVQCVPDDPVSSSVVSNVSVVSSD